Protein AF-A0A0K8R8M4-F1 (afdb_monomer)

Secondary structure (DSSP, 8-state):
-HHHHHHHHHHHHHHHHHS--S-SEEEEETTEEEEEEEE-TTS-EEEEEPPTT-EEE-GGG-EEEEETTEE-

Organism: Ixodes ricinus (NCBI:txid34613)

Nearest PDB structures (foldseek):
  5vhh-assembly1_A  TM=4.543E-01  e=2.489E+00  Homo sapiens
  5vhs-assembly1_A  TM=4.410E-01  e=2.344E+00  Homo sapiens
  6is8-assembly1_B  TM=4.703E-01  e=5.771E+00  Zea mays
  8kfw-assembly1_B  TM=4.766E-01  e=6.128E+00  Zea mays
  8plv-assembly1_A  TM=4.347E-01  e=7.792E+00  Schistosoma mansoni

Solvent-accessible surface area (backbone atoms only — not comparable to full-atom values): 4229 Å² total; per-residue (Å²): 118,69,67,63,53,54,52,51,52,53,49,51,51,51,54,53,65,73,55,63,60,98,58,76,37,82,41,82,40,89,97,39,77,17,33,28,41,29,40,44,97,89,70,52,72,46,83,43,63,47,64,67,67,39,80,27,69,33,88,97,69,42,81,28,26,15,50,95,45,35,63,84

Mean predicted aligned error: 9.9 Å

Radius of gyration: 18.61 Å; Cα contacts (8 Å, |Δi|>4): 104; chains: 1; bounding box: 54×33×24 Å

Sequence (72 aa):
MLSTFIFCLLAMYYIVSANPPPCPMEMGIPGVPCRMFCQYADGNTDLIEKANETPCKRPGGHPGKCKYGHCE

pLDDT: mean 82.21, std 13.5, range [52.81, 96.69]

S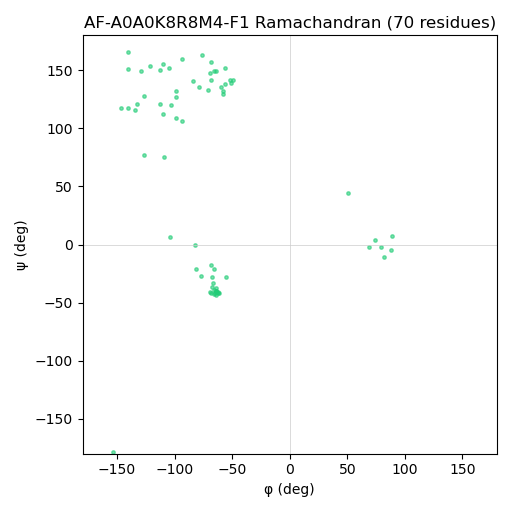tructure (mmCIF, N/CA/C/O backbone):
data_AF-A0A0K8R8M4-F1
#
_entry.id   AF-A0A0K8R8M4-F1
#
loop_
_atom_site.group_PDB
_atom_site.id
_atom_site.type_symbol
_atom_site.label_atom_id
_atom_site.label_alt_id
_atom_site.label_comp_id
_atom_site.label_asym_id
_atom_site.label_entity_id
_atom_site.label_seq_id
_atom_site.pdbx_PDB_ins_code
_atom_site.Cartn_x
_atom_site.Cartn_y
_atom_site.Cartn_z
_atom_site.occupancy
_atom_site.B_iso_or_equiv
_atom_site.auth_seq_id
_atom_site.auth_comp_id
_atom_site.auth_asym_id
_atom_site.auth_atom_id
_atom_site.pdbx_PDB_model_num
ATOM 1 N N . MET A 1 1 ? 40.759 -14.353 10.294 1.00 52.81 1 MET A N 1
ATOM 2 C CA . MET A 1 1 ? 39.662 -13.598 10.943 1.00 52.81 1 MET A CA 1
ATOM 3 C C . MET A 1 1 ? 38.857 -12.743 9.960 1.00 52.81 1 MET A C 1
ATOM 5 O O . MET A 1 1 ? 37.662 -12.612 10.163 1.00 52.81 1 MET A O 1
ATOM 9 N N . LEU A 1 2 ? 39.453 -12.235 8.868 1.00 55.62 2 LEU A N 1
ATOM 10 C CA . LEU A 1 2 ? 38.707 -11.544 7.798 1.00 55.62 2 LEU A CA 1
ATOM 11 C C . LEU A 1 2 ? 37.769 -12.484 7.002 1.00 55.62 2 LEU A C 1
ATOM 13 O O . LEU A 1 2 ? 36.663 -12.103 6.640 1.00 55.62 2 LEU A O 1
ATOM 17 N N . SER A 1 3 ? 38.197 -13.735 6.776 1.00 61.03 3 SER A N 1
ATOM 18 C CA . SER A 1 3 ? 37.462 -14.728 5.968 1.00 61.03 3 SER A CA 1
ATOM 19 C C . SER A 1 3 ? 36.105 -15.130 6.570 1.00 61.03 3 SER A C 1
ATOM 21 O O . SER A 1 3 ? 35.102 -15.193 5.863 1.00 61.03 3 SER A O 1
ATOM 23 N N . THR A 1 4 ? 36.034 -15.301 7.893 1.00 61.44 4 THR A N 1
ATOM 24 C CA . THR A 1 4 ? 34.778 -15.590 8.607 1.00 61.44 4 THR A CA 1
ATOM 25 C C . THR A 1 4 ? 33.794 -14.424 8.549 1.00 61.44 4 THR A C 1
ATOM 27 O O . THR A 1 4 ? 32.591 -14.645 8.475 1.00 61.44 4 THR A O 1
ATOM 30 N N . PHE A 1 5 ? 34.289 -13.184 8.526 1.00 63.38 5 PHE A N 1
ATOM 31 C CA . PHE A 1 5 ? 33.442 -11.994 8.447 1.00 63.38 5 PHE A CA 1
ATOM 32 C C . PHE A 1 5 ? 32.762 -11.866 7.075 1.00 63.38 5 PHE A C 1
ATOM 34 O O . PHE A 1 5 ? 31.568 -11.586 6.997 1.00 63.38 5 PHE A O 1
ATOM 41 N N . ILE A 1 6 ? 33.500 -12.152 5.996 1.00 70.06 6 ILE A N 1
ATOM 42 C CA . ILE A 1 6 ? 32.970 -12.151 4.623 1.00 70.06 6 ILE A CA 1
ATOM 43 C C . ILE A 1 6 ? 31.917 -13.256 4.449 1.00 70.06 6 ILE A C 1
ATOM 45 O O . ILE A 1 6 ? 30.855 -13.004 3.884 1.00 70.06 6 ILE A O 1
ATOM 49 N N . PHE A 1 7 ? 32.165 -14.452 4.995 1.00 69.19 7 PHE A N 1
ATOM 50 C CA . PHE A 1 7 ? 31.195 -15.553 4.972 1.00 69.19 7 PHE A CA 1
ATOM 51 C C . PHE A 1 7 ? 29.895 -15.217 5.720 1.00 69.19 7 PHE A C 1
ATOM 53 O O . PHE A 1 7 ? 28.811 -15.504 5.215 1.00 69.19 7 PHE A O 1
ATOM 60 N N . CYS A 1 8 ? 29.980 -14.563 6.883 1.00 68.12 8 CYS A N 1
ATOM 61 C CA . CYS A 1 8 ? 28.793 -14.128 7.627 1.00 68.12 8 CYS A CA 1
ATOM 62 C C . CYS A 1 8 ? 27.990 -13.046 6.887 1.00 68.12 8 CYS A C 1
ATOM 64 O O . CYS A 1 8 ? 26.761 -13.095 6.892 1.00 68.12 8 CYS A O 1
ATOM 66 N N . LEU A 1 9 ? 28.658 -12.097 6.220 1.00 69.75 9 LEU A N 1
ATOM 67 C CA . LEU A 1 9 ? 27.985 -11.068 5.415 1.00 69.75 9 LEU A CA 1
ATOM 68 C C . LEU A 1 9 ? 27.262 -11.671 4.205 1.00 69.75 9 LEU A C 1
ATOM 70 O O . LEU A 1 9 ? 26.115 -11.317 3.939 1.00 69.75 9 LEU A O 1
ATOM 74 N N . LEU A 1 10 ? 27.899 -12.620 3.511 1.00 68.94 10 LEU A N 1
ATOM 75 C CA . LEU A 1 10 ? 27.282 -13.359 2.406 1.00 68.94 10 LEU A CA 1
ATOM 76 C C . LEU A 1 10 ? 26.059 -14.161 2.870 1.00 68.94 10 LEU A C 1
ATOM 78 O O . LEU A 1 10 ? 25.034 -14.148 2.194 1.00 68.94 10 LEU A O 1
ATOM 82 N N . ALA A 1 11 ? 26.136 -14.810 4.037 1.00 69.50 11 ALA A N 1
ATOM 83 C CA . ALA A 1 11 ? 25.014 -15.551 4.609 1.00 69.50 11 ALA A CA 1
ATOM 84 C C . ALA A 1 11 ? 23.832 -14.634 4.968 1.00 69.50 11 ALA A C 1
ATOM 86 O O . ALA A 1 11 ? 22.691 -14.951 4.642 1.00 69.50 11 ALA A O 1
ATOM 87 N N . MET A 1 12 ? 24.084 -13.471 5.578 1.00 65.88 12 MET A N 1
ATOM 88 C CA . MET A 1 12 ? 23.027 -12.492 5.866 1.00 65.88 12 MET A CA 1
ATOM 89 C C . MET A 1 12 ? 22.384 -11.939 4.592 1.00 65.88 12 MET A C 1
ATOM 91 O O . MET A 1 12 ? 21.162 -11.803 4.536 1.00 65.88 12 MET A O 1
ATOM 95 N N . TYR A 1 13 ? 23.185 -11.674 3.557 1.00 62.72 13 TYR A N 1
ATOM 96 C CA . TYR A 1 13 ? 22.677 -11.230 2.260 1.00 62.72 13 TYR A CA 1
ATOM 97 C C . TYR A 1 13 ? 21.770 -12.291 1.617 1.00 62.72 13 TYR A C 1
ATOM 99 O O . TYR A 1 13 ? 20.699 -11.969 1.104 1.00 62.72 13 TYR A O 1
ATOM 107 N N . TYR A 1 14 ? 22.147 -13.569 1.726 1.00 61.09 14 TYR A N 1
ATOM 108 C CA . TYR A 1 14 ? 21.331 -14.690 1.257 1.00 61.09 14 TYR A CA 1
ATOM 109 C C . TYR A 1 14 ? 19.997 -14.816 2.009 1.00 61.09 14 TYR A C 1
ATOM 111 O O . TYR A 1 14 ? 18.965 -15.064 1.392 1.00 61.09 14 TYR A O 1
ATOM 119 N N . ILE A 1 15 ? 19.994 -14.610 3.330 1.00 61.06 15 ILE A N 1
ATOM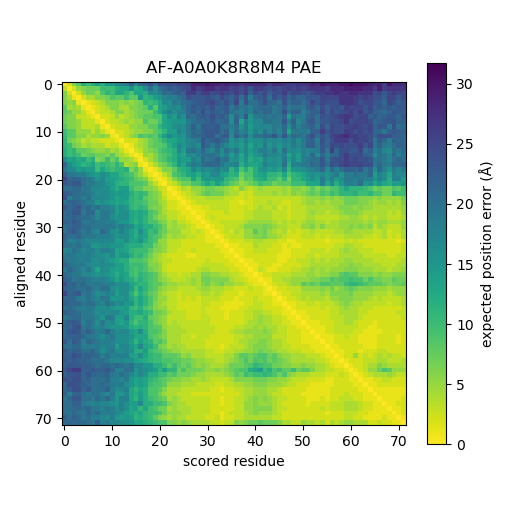 120 C CA . ILE A 1 15 ? 18.778 -14.692 4.158 1.00 61.06 15 ILE A CA 1
ATOM 121 C C . ILE A 1 15 ? 17.812 -13.540 3.841 1.00 61.06 15 ILE A C 1
ATOM 123 O O . ILE A 1 15 ? 16.611 -13.767 3.715 1.00 61.06 15 ILE A O 1
ATOM 127 N N . VAL A 1 16 ? 18.323 -12.318 3.658 1.00 57.94 16 VAL A N 1
ATOM 128 C CA . VAL A 1 16 ? 17.509 -11.158 3.246 1.00 57.94 16 VAL A CA 1
ATOM 129 C C . VAL A 1 16 ? 16.925 -11.356 1.847 1.00 57.94 16 VAL A C 1
ATOM 131 O O . VAL A 1 16 ? 15.775 -11.006 1.613 1.00 57.94 16 VAL A O 1
ATOM 134 N N . SER A 1 17 ? 17.675 -11.971 0.929 1.00 57.88 17 SER A N 1
ATOM 135 C CA . SER A 1 17 ? 17.163 -12.303 -0.404 1.00 57.88 17 SER A CA 1
ATOM 136 C C . SER A 1 17 ? 16.072 -13.382 -0.389 1.00 57.88 17 SER A C 1
ATOM 138 O O . SER A 1 17 ? 15.249 -13.405 -1.301 1.00 57.88 17 SER A O 1
ATOM 140 N N . ALA A 1 18 ? 16.073 -14.291 0.593 1.00 57.09 18 ALA A N 1
ATOM 141 C CA . ALA A 1 18 ? 15.097 -15.379 0.696 1.00 57.09 18 ALA A CA 1
ATOM 142 C C . ALA A 1 18 ? 13.762 -14.952 1.332 1.00 57.09 18 ALA A C 1
ATOM 144 O O . ALA A 1 18 ? 12.745 -15.599 1.096 1.00 57.09 18 ALA A O 1
ATOM 145 N N . ASN A 1 19 ? 13.760 -13.855 2.095 1.00 57.72 19 ASN A N 1
ATOM 146 C CA . ASN A 1 19 ? 12.555 -13.187 2.584 1.00 57.72 19 ASN A CA 1
ATOM 147 C C . ASN A 1 19 ? 12.392 -11.856 1.842 1.00 57.72 19 ASN A C 1
ATOM 149 O O . ASN A 1 19 ? 12.692 -10.802 2.415 1.00 57.72 19 ASN A O 1
ATOM 153 N N . PRO A 1 20 ? 11.953 -11.874 0.568 1.00 57.00 20 PRO A N 1
ATOM 154 C CA . PRO A 1 20 ? 11.661 -10.635 -0.126 1.00 57.00 20 PRO A CA 1
ATOM 155 C C . PRO A 1 20 ? 10.636 -9.845 0.700 1.00 57.00 20 PRO A C 1
ATOM 157 O O . PRO A 1 20 ? 9.699 -10.443 1.244 1.00 57.00 20 PRO A O 1
ATOM 160 N N . PRO A 1 21 ? 10.802 -8.516 0.838 1.00 64.62 21 PRO A N 1
ATOM 161 C CA . PRO A 1 21 ? 9.760 -7.697 1.434 1.00 64.62 21 PRO A CA 1
ATOM 162 C C . PRO A 1 21 ? 8.437 -7.984 0.706 1.00 64.62 21 PRO A C 1
ATOM 164 O O . PRO A 1 21 ? 8.451 -8.161 -0.516 1.00 64.62 21 PRO A O 1
ATOM 167 N N . PRO A 1 22 ? 7.299 -8.034 1.426 1.00 71.31 22 PRO A N 1
ATOM 168 C CA . PRO A 1 22 ? 6.003 -8.394 0.842 1.00 71.31 22 PRO A CA 1
ATOM 169 C C . PRO A 1 22 ? 5.650 -7.501 -0.352 1.00 71.31 22 PRO A C 1
ATOM 171 O O . PRO A 1 22 ? 4.976 -7.944 -1.279 1.00 71.31 22 PRO A O 1
ATOM 174 N N . CYS A 1 23 ? 6.177 -6.273 -0.343 1.00 83.38 23 CYS A N 1
ATOM 175 C CA . CYS A 1 23 ? 6.244 -5.411 -1.498 1.00 83.38 23 CYS A CA 1
ATOM 176 C C . CYS A 1 23 ? 7.631 -4.754 -1.641 1.00 83.38 23 CYS A C 1
ATOM 178 O O . CYS A 1 23 ? 8.014 -3.979 -0.763 1.00 83.38 23 CYS A O 1
ATOM 180 N N . PRO A 1 24 ? 8.404 -5.030 -2.710 1.00 83.44 24 PRO A N 1
ATOM 181 C CA . PRO A 1 24 ? 9.736 -4.448 -2.868 1.00 83.44 24 PRO A CA 1
ATOM 182 C C . PRO A 1 24 ? 9.721 -2.987 -3.332 1.00 83.44 24 PRO A C 1
ATOM 184 O O . PRO A 1 24 ? 10.651 -2.252 -3.003 1.00 83.44 24 PRO A O 1
ATOM 187 N N . MET A 1 25 ? 8.684 -2.539 -4.047 1.00 87.19 25 MET A N 1
ATOM 188 C CA . MET A 1 25 ? 8.500 -1.128 -4.402 1.00 87.19 25 MET A CA 1
ATOM 189 C C . MET A 1 25 ? 7.028 -0.725 -4.310 1.00 87.19 25 MET A C 1
ATOM 191 O O . MET A 1 25 ? 6.195 -1.225 -5.063 1.00 87.19 25 MET A O 1
ATOM 195 N N . GLU A 1 26 ? 6.714 0.214 -3.419 1.00 90.69 26 GLU A N 1
ATOM 196 C CA . GLU A 1 26 ? 5.360 0.745 -3.238 1.00 90.69 26 GLU A CA 1
ATOM 197 C C . GLU A 1 26 ? 5.185 2.086 -3.967 1.00 90.69 26 GLU A C 1
ATOM 199 O O . GLU A 1 26 ? 5.985 3.010 -3.804 1.00 90.69 26 GLU A O 1
ATOM 204 N N . MET A 1 27 ? 4.100 2.231 -4.731 1.00 90.06 27 MET A N 1
ATOM 205 C CA . MET A 1 27 ? 3.700 3.493 -5.362 1.00 90.06 27 MET A CA 1
ATOM 206 C C . MET A 1 27 ? 2.257 3.861 -5.021 1.00 90.06 27 MET A C 1
ATOM 208 O O . MET A 1 27 ? 1.322 3.087 -5.221 1.00 90.06 27 MET A O 1
ATOM 212 N N . GLY A 1 28 ? 2.053 5.085 -4.532 1.00 89.56 28 GLY A N 1
ATOM 213 C CA . GLY A 1 28 ? 0.717 5.614 -4.260 1.00 89.56 28 GLY A CA 1
ATOM 214 C C . GLY A 1 28 ? -0.082 5.886 -5.537 1.00 89.56 28 GLY A C 1
ATOM 215 O O . GLY A 1 28 ? 0.476 6.282 -6.558 1.00 89.56 28 GLY A O 1
ATOM 216 N N . ILE A 1 29 ? -1.405 5.722 -5.461 1.00 90.56 29 ILE A N 1
ATOM 217 C CA . ILE A 1 29 ? -2.311 5.920 -6.599 1.00 90.56 29 ILE A CA 1
ATOM 218 C C . ILE A 1 29 ? -3.038 7.263 -6.458 1.00 90.56 29 ILE A C 1
ATOM 220 O O . ILE A 1 29 ? -3.769 7.465 -5.479 1.00 90.56 29 ILE A O 1
ATOM 224 N N . PRO A 1 30 ? -2.892 8.191 -7.422 1.00 85.12 30 PRO A N 1
ATOM 225 C CA . PRO A 1 30 ? -3.654 9.433 -7.426 1.00 85.12 30 PRO A CA 1
ATOM 226 C C . PRO A 1 30 ? -5.160 9.144 -7.435 1.00 85.12 30 PRO A C 1
ATOM 228 O O . PRO A 1 30 ? -5.648 8.362 -8.244 1.00 85.12 30 PRO A O 1
ATOM 231 N N . GLY A 1 31 ? -5.907 9.764 -6.522 1.00 85.25 31 GLY A N 1
ATOM 232 C CA . GLY A 1 31 ? -7.360 9.582 -6.414 1.00 85.25 31 GLY A CA 1
ATOM 233 C C . GLY A 1 31 ? -7.818 8.328 -5.656 1.00 85.25 31 GLY A C 1
ATOM 234 O O . GLY A 1 31 ? -8.990 8.260 -5.295 1.00 85.25 31 GLY A O 1
ATOM 235 N N . VAL A 1 32 ? -6.922 7.384 -5.333 1.00 90.12 32 VAL A N 1
ATOM 236 C CA . VAL A 1 32 ? -7.246 6.166 -4.562 1.00 90.12 32 VAL A CA 1
ATOM 237 C C . VAL A 1 32 ? -6.305 6.049 -3.352 1.00 90.12 32 VAL A C 1
ATOM 239 O O . VAL A 1 32 ? -5.359 5.266 -3.359 1.00 90.12 32 VAL A O 1
ATOM 242 N N . PRO A 1 33 ? -6.529 6.829 -2.277 1.00 90.88 33 PRO A N 1
ATOM 243 C CA . PRO A 1 33 ? -5.534 7.030 -1.216 1.00 90.88 33 PRO A CA 1
ATOM 244 C C . PRO A 1 33 ? -5.242 5.789 -0.355 1.00 90.88 33 PRO A C 1
ATOM 246 O O . PRO A 1 33 ? -4.209 5.760 0.321 1.00 90.88 33 PRO A O 1
ATOM 249 N N . CYS A 1 34 ? -6.131 4.790 -0.384 1.00 94.31 34 CYS A N 1
ATOM 250 C CA . CYS A 1 34 ? -6.063 3.559 0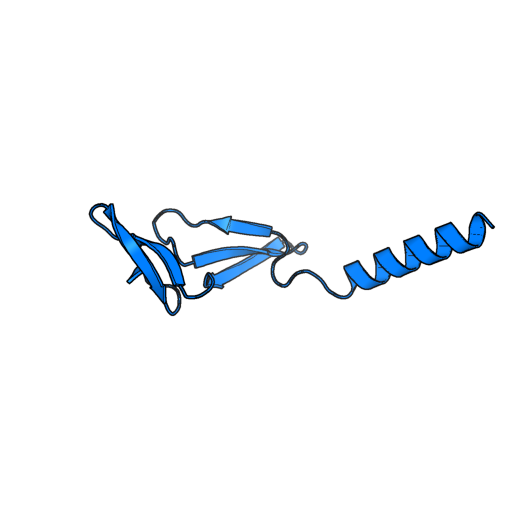.409 1.00 94.31 34 CYS A CA 1
ATOM 251 C C . CYS A 1 34 ? -5.626 2.322 -0.384 1.00 94.31 34 CYS A C 1
ATOM 253 O O . CYS A 1 34 ? -5.616 1.220 0.162 1.00 94.31 34 CYS A O 1
ATOM 255 N N . ARG A 1 35 ? -5.235 2.505 -1.649 1.00 92.81 35 ARG A N 1
ATOM 256 C CA . ARG A 1 35 ? -4.583 1.476 -2.458 1.00 92.81 35 ARG A CA 1
ATOM 257 C C . ARG A 1 35 ? -3.223 1.965 -2.930 1.00 92.81 35 ARG A C 1
ATOM 259 O O . ARG A 1 35 ? -2.986 3.169 -3.055 1.00 92.81 35 ARG A O 1
ATOM 266 N N . MET A 1 36 ? -2.333 1.023 -3.173 1.00 93.69 36 MET A N 1
ATOM 267 C CA . MET A 1 36 ? -1.012 1.283 -3.724 1.00 93.69 36 MET A CA 1
ATOM 268 C C . MET A 1 36 ? -0.644 0.196 -4.720 1.00 93.69 36 MET A C 1
ATOM 270 O O . MET A 1 36 ? -1.113 -0.938 -4.624 1.00 93.69 36 MET A O 1
ATOM 274 N N . PHE A 1 37 ? 0.169 0.573 -5.695 1.00 92.81 37 PHE A N 1
ATOM 275 C CA . PHE A 1 37 ? 0.822 -0.385 -6.562 1.00 92.81 37 PHE A CA 1
ATOM 276 C C . PHE A 1 37 ? 2.014 -0.977 -5.838 1.00 92.81 37 PHE A C 1
ATOM 278 O O . PHE A 1 37 ? 2.794 -0.253 -5.218 1.00 92.81 37 PHE A O 1
ATOM 285 N N . CYS A 1 38 ? 2.139 -2.286 -5.957 1.00 92.19 38 CYS A N 1
ATOM 286 C CA . CYS A 1 38 ? 3.301 -3.026 -5.551 1.00 92.19 38 CYS A CA 1
ATOM 287 C C . CYS A 1 38 ? 4.023 -3.543 -6.785 1.00 92.19 38 CYS A C 1
ATOM 289 O O . CYS A 1 38 ? 3.484 -4.393 -7.487 1.00 92.19 38 CYS A O 1
ATOM 291 N N . GLN A 1 39 ? 5.215 -3.024 -7.062 1.00 90.62 39 GLN A N 1
ATOM 292 C CA . GLN A 1 39 ? 6.014 -3.454 -8.201 1.00 90.62 39 GLN A CA 1
ATOM 293 C C . GLN A 1 39 ? 7.082 -4.448 -7.750 1.00 90.62 39 GLN A C 1
ATOM 295 O O . GLN A 1 39 ? 7.865 -4.162 -6.843 1.00 90.62 39 GLN A O 1
ATOM 300 N N . TYR A 1 40 ? 7.109 -5.605 -8.404 1.00 87.31 40 TYR A N 1
ATOM 301 C CA . TYR A 1 40 ? 8.045 -6.695 -8.157 1.00 87.31 40 TYR A CA 1
ATOM 302 C C . TYR A 1 40 ? 9.271 -6.606 -9.072 1.00 87.31 40 TYR A C 1
ATOM 304 O O . TYR A 1 40 ? 9.257 -5.963 -10.123 1.00 87.31 40 TYR A O 1
ATOM 312 N N . ALA A 1 41 ? 10.358 -7.269 -8.671 1.00 83.75 41 ALA A N 1
ATOM 313 C CA . ALA A 1 41 ? 11.616 -7.267 -9.423 1.00 83.75 41 ALA A CA 1
ATOM 314 C C . ALA A 1 41 ? 11.513 -7.967 -10.793 1.00 83.75 41 ALA A C 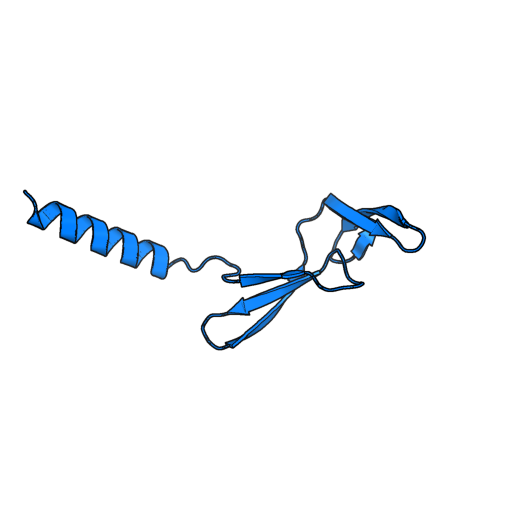1
ATOM 316 O O . ALA A 1 41 ? 12.325 -7.708 -11.677 1.00 83.75 41 ALA A O 1
ATOM 317 N N . ASP A 1 42 ? 10.516 -8.835 -10.974 1.00 86.69 42 ASP A N 1
AT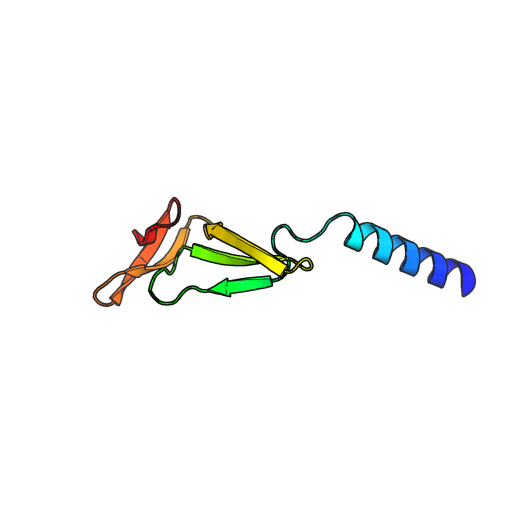OM 318 C CA . ASP A 1 42 ? 10.195 -9.505 -12.238 1.00 86.69 42 ASP A CA 1
ATOM 319 C C . ASP A 1 42 ? 9.352 -8.630 -13.190 1.00 86.69 42 ASP A C 1
ATOM 321 O O . ASP A 1 42 ? 9.034 -9.051 -14.301 1.00 86.69 42 ASP A O 1
ATOM 325 N N . GLY A 1 43 ? 9.013 -7.403 -12.775 1.00 83.69 43 GLY A N 1
ATOM 326 C CA . GLY A 1 43 ? 8.191 -6.463 -13.532 1.00 83.69 43 GLY A CA 1
ATOM 327 C C . GLY A 1 43 ? 6.687 -6.616 -13.304 1.00 83.69 43 GLY A C 1
ATOM 328 O O . GLY A 1 43 ? 5.926 -5.780 -13.798 1.00 83.69 43 GLY A O 1
ATOM 329 N N . ASN A 1 44 ? 6.241 -7.619 -12.539 1.00 87.00 44 ASN A N 1
ATOM 330 C CA . ASN A 1 44 ? 4.837 -7.742 -12.165 1.00 87.00 44 ASN A CA 1
ATOM 331 C C . ASN A 1 44 ? 4.417 -6.579 -11.265 1.00 87.00 44 ASN A C 1
ATOM 333 O O . ASN A 1 44 ? 5.219 -6.013 -10.519 1.00 87.00 44 ASN A O 1
ATOM 337 N N . THR A 1 45 ? 3.146 -6.197 -11.358 1.00 91.06 45 THR A N 1
ATOM 338 C CA . THR A 1 45 ? 2.576 -5.138 -10.525 1.00 91.06 45 THR A CA 1
ATOM 339 C C . THR A 1 45 ? 1.247 -5.593 -9.952 1.00 91.06 45 THR A C 1
ATOM 341 O O . THR A 1 45 ? 0.313 -5.850 -10.710 1.00 91.06 45 THR A O 1
ATOM 344 N N . ASP A 1 46 ? 1.152 -5.613 -8.627 1.00 92.12 46 ASP A N 1
ATOM 345 C CA . ASP A 1 46 ? -0.080 -5.918 -7.909 1.00 92.12 46 ASP A CA 1
ATOM 346 C C . ASP A 1 46 ? -0.704 -4.658 -7.321 1.00 92.12 46 ASP A C 1
ATOM 348 O O . ASP A 1 46 ? -0.034 -3.677 -6.993 1.00 92.12 46 ASP A O 1
ATOM 352 N N . LEU A 1 47 ? -2.024 -4.688 -7.174 1.00 91.81 47 LEU A N 1
ATOM 353 C CA . LEU A 1 47 ? -2.774 -3.651 -6.485 1.00 91.81 47 LEU A CA 1
ATOM 354 C C . LEU A 1 47 ? -3.054 -4.116 -5.058 1.00 91.81 47 LEU A C 1
ATOM 356 O O . LEU A 1 47 ? -3.898 -4.987 -4.849 1.00 91.81 47 LEU A O 1
ATOM 360 N N . ILE A 1 48 ? -2.383 -3.508 -4.0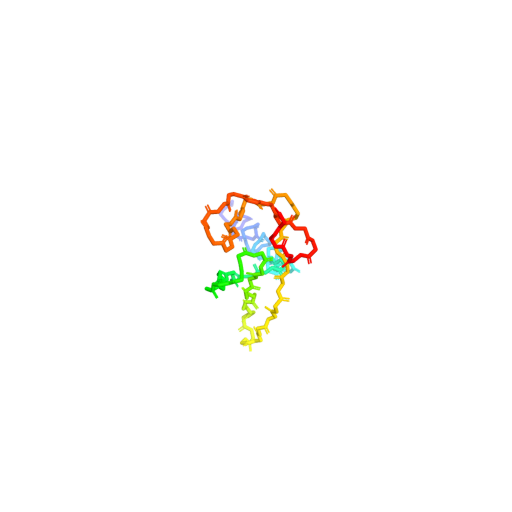83 1.00 93.06 48 ILE A N 1
ATOM 361 C CA . ILE A 1 48 ? -2.503 -3.879 -2.671 1.00 93.06 48 ILE A CA 1
ATOM 362 C C . ILE A 1 48 ? -3.230 -2.802 -1.861 1.00 93.06 48 ILE A C 1
ATOM 364 O O . ILE A 1 48 ? -3.274 -1.619 -2.221 1.00 93.06 48 ILE A O 1
ATOM 368 N N . GLU A 1 49 ? -3.827 -3.225 -0.750 1.00 93.44 49 GLU A N 1
ATOM 369 C CA . GLU A 1 49 ? -4.482 -2.333 0.204 1.00 93.44 49 GLU A CA 1
ATOM 370 C C . GLU A 1 49 ? -3.455 -1.748 1.176 1.00 93.44 49 GLU A C 1
ATOM 372 O O . GLU A 1 49 ? -2.554 -2.442 1.647 1.00 93.44 49 GLU A O 1
ATOM 377 N N . LYS A 1 50 ? -3.603 -0.463 1.512 1.00 91.31 50 LYS A N 1
ATOM 378 C CA . LYS A 1 50 ? -2.879 0.106 2.653 1.00 91.31 50 LYS A CA 1
ATOM 379 C C . LYS A 1 50 ? -3.402 -0.474 3.957 1.00 91.31 50 LYS A C 1
ATOM 381 O O . LYS A 1 50 ? -4.561 -0.875 4.054 1.00 91.31 50 LYS A O 1
ATOM 386 N N . ALA A 1 51 ? -2.556 -0.420 4.983 1.00 91.06 51 ALA A N 1
ATOM 387 C CA . ALA A 1 51 ? -2.943 -0.786 6.333 1.00 91.06 51 ALA A CA 1
ATOM 388 C C . ALA A 1 51 ? -4.228 -0.057 6.756 1.00 91.06 51 ALA A C 1
ATOM 390 O O . ALA A 1 51 ? -4.411 1.142 6.494 1.00 91.06 51 ALA A O 1
ATOM 391 N N . ASN A 1 52 ? -5.107 -0.787 7.438 1.00 93.69 52 ASN A N 1
ATOM 392 C CA . ASN A 1 52 ? -6.281 -0.190 8.055 1.00 93.69 52 ASN A CA 1
ATOM 393 C C . ASN A 1 52 ? -5.863 0.938 9.010 1.00 93.69 52 ASN A C 1
ATOM 395 O O . ASN A 1 52 ? -4.761 0.943 9.553 1.00 93.69 52 ASN A O 1
ATOM 399 N N . GLU A 1 53 ? -6.752 1.911 9.180 1.00 95.25 53 GLU A N 1
ATOM 400 C CA . GLU A 1 53 ? -6.552 3.117 9.989 1.00 95.25 53 GLU A CA 1
ATOM 401 C C . GLU A 1 53 ? -5.528 4.128 9.454 1.00 95.25 53 GLU A C 1
ATOM 403 O O . GLU A 1 53 ? -5.397 5.212 10.030 1.00 95.25 53 GLU A O 1
ATOM 408 N N . THR A 1 54 ? -4.865 3.842 8.326 1.00 94.56 54 THR A N 1
ATOM 409 C CA . THR A 1 54 ? -3.976 4.811 7.672 1.00 94.56 54 THR A CA 1
ATOM 410 C C . THR A 1 54 ? -4.752 6.092 7.329 1.00 94.56 54 THR A C 1
ATOM 412 O O . THR A 1 54 ? -5.837 5.999 6.746 1.00 94.56 54 THR A O 1
ATOM 415 N N . PRO A 1 55 ? -4.230 7.292 7.647 1.00 94.81 55 PRO A N 1
ATOM 416 C CA . PRO A 1 55 ? -4.887 8.545 7.298 1.00 94.81 55 PRO A CA 1
ATOM 417 C C . PRO A 1 55 ? -5.077 8.694 5.785 1.00 94.81 55 PRO A C 1
ATOM 419 O O . PRO A 1 55 ? -4.155 8.471 4.998 1.00 94.81 55 PRO A O 1
ATOM 422 N N . CYS A 1 56 ? -6.266 9.126 5.376 1.00 94.44 56 CYS A N 1
ATOM 423 C CA . CYS A 1 56 ? -6.592 9.409 3.985 1.00 94.44 56 CYS A CA 1
ATOM 424 C C . CYS A 1 56 ? -7.456 10.671 3.872 1.00 94.44 56 CYS A C 1
ATOM 426 O O . CYS A 1 56 ? -7.987 11.182 4.861 1.00 94.44 56 CYS A O 1
ATOM 428 N N . LYS A 1 57 ? -7.576 11.204 2.653 1.00 93.06 57 LYS A N 1
ATOM 429 C CA . LYS A 1 57 ? -8.404 12.377 2.363 1.00 93.06 57 LYS A CA 1
ATOM 430 C C . LYS A 1 57 ? -9.580 11.954 1.494 1.00 93.06 57 LYS A C 1
ATOM 432 O O . LYS A 1 57 ? -9.381 11.430 0.399 1.00 93.06 57 LYS A O 1
ATOM 437 N N . ARG A 1 58 ? -10.792 12.184 1.986 1.00 90.00 58 ARG A N 1
ATOM 438 C CA . ARG A 1 58 ? -12.033 11.942 1.251 1.00 90.00 58 ARG A CA 1
ATOM 439 C C . ARG A 1 58 ? -12.278 13.040 0.211 1.00 90.00 58 ARG A C 1
ATOM 441 O O . ARG A 1 58 ? -11.685 14.125 0.308 1.00 90.00 58 ARG A O 1
ATOM 448 N N . PRO A 1 59 ? -13.168 12.797 -0.769 1.00 82.88 59 PRO A N 1
ATOM 449 C CA . PRO A 1 59 ? -13.682 13.853 -1.635 1.00 82.88 59 PRO A CA 1
ATOM 450 C C . PRO A 1 59 ? -14.164 15.059 -0.814 1.00 82.88 59 PRO A C 1
ATOM 452 O O . PRO A 1 59 ? -14.687 14.904 0.288 1.00 82.88 59 PRO 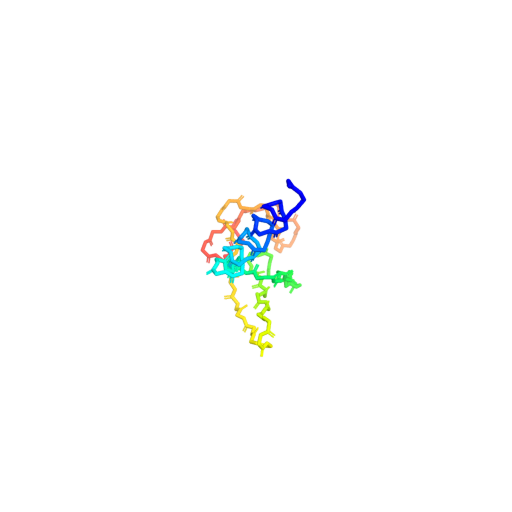A O 1
ATOM 455 N N . GLY A 1 60 ? -13.925 16.272 -1.313 1.00 86.50 60 GLY A N 1
ATOM 456 C CA . GLY A 1 60 ? -14.203 17.509 -0.564 1.00 86.50 60 GLY A CA 1
ATOM 457 C C . GLY A 1 60 ? -13.145 17.869 0.486 1.00 86.50 60 GLY A C 1
ATOM 458 O O . GLY A 1 60 ? -13.213 18.927 1.099 1.00 86.50 60 GLY A O 1
ATOM 459 N N . GLY A 1 61 ? -12.117 17.035 0.661 1.00 85.81 61 GLY A N 1
ATOM 460 C CA . GLY A 1 61 ? -10.957 17.354 1.480 1.00 85.81 61 GLY A CA 1
ATOM 461 C C . GLY A 1 61 ? -11.080 16.985 2.958 1.00 85.81 61 GLY A C 1
ATOM 462 O O . GLY A 1 61 ? -10.179 17.311 3.732 1.00 85.81 61 GLY A O 1
ATOM 463 N N . HIS A 1 62 ? -12.148 16.289 3.343 1.00 90.62 62 HIS A N 1
ATOM 464 C CA . HIS A 1 62 ? -12.347 15.826 4.710 1.00 90.62 62 HIS A CA 1
ATOM 465 C C . HIS A 1 62 ? -11.334 14.735 5.084 1.00 90.62 62 HIS A C 1
ATOM 467 O O . HIS A 1 62 ? -11.039 13.865 4.257 1.00 90.62 62 HIS A O 1
ATOM 473 N N . PRO A 1 63 ? -10.813 14.734 6.322 1.00 94.44 63 PRO A N 1
ATOM 474 C CA . PRO A 1 63 ? -10.014 13.621 6.809 1.00 94.44 63 PRO A CA 1
ATOM 475 C C . PRO A 1 63 ? -10.868 12.347 6.883 1.00 94.44 63 PRO A C 1
ATOM 477 O O . PRO A 1 63 ? -12.087 12.396 7.098 1.00 94.44 63 PRO A O 1
ATOM 480 N N . GLY A 1 64 ? -10.207 11.217 6.682 1.00 94.75 64 GLY A N 1
ATOM 481 C CA . GLY A 1 64 ? -10.761 9.876 6.795 1.00 94.75 64 GLY A CA 1
ATOM 482 C C . GLY A 1 64 ? -9.671 8.869 7.146 1.00 94.75 64 GLY A C 1
ATOM 483 O O . GLY A 1 64 ? -8.500 9.231 7.323 1.00 94.75 64 GLY A O 1
ATOM 484 N N . LYS A 1 65 ? -10.057 7.602 7.240 1.00 96.69 65 LYS A N 1
ATOM 485 C CA . LYS A 1 65 ? -9.151 6.480 7.488 1.00 96.69 65 LYS A CA 1
ATOM 486 C C . LYS A 1 65 ? -9.362 5.372 6.469 1.00 96.69 65 LYS A C 1
ATOM 488 O O . LYS A 1 65 ? -10.471 5.152 5.991 1.00 96.69 65 LYS A O 1
ATOM 493 N N . CYS A 1 66 ? -8.291 4.653 6.161 1.00 95.88 66 CYS A N 1
ATOM 494 C CA . CYS A 1 66 ? -8.379 3.479 5.313 1.00 95.88 66 CYS A CA 1
ATOM 495 C C . CYS A 1 66 ? -9.065 2.322 6.035 1.00 95.88 66 CYS A C 1
ATOM 497 O O . CYS A 1 66 ? -8.722 1.994 7.173 1.00 95.88 66 CYS A O 1
ATOM 499 N N . LYS A 1 67 ? -10.014 1.692 5.351 1.00 95.81 67 LYS A N 1
ATOM 500 C CA . LYS A 1 67 ? -10.723 0.506 5.810 1.00 95.81 67 LYS A CA 1
ATOM 501 C C . LYS A 1 67 ? -11.047 -0.366 4.602 1.00 95.81 67 LYS A C 1
ATOM 503 O O . LYS A 1 67 ? -11.735 0.090 3.692 1.00 95.81 67 LYS A O 1
ATOM 508 N N . TYR A 1 68 ? -10.503 -1.582 4.564 1.00 91.81 68 TYR A N 1
ATOM 509 C CA . TYR A 1 68 ? -10.693 -2.524 3.446 1.00 91.81 68 TYR A CA 1
ATOM 510 C C . TYR A 1 68 ? -10.408 -1.888 2.068 1.00 91.81 68 TYR A C 1
ATOM 512 O O . TYR A 1 68 ? -11.212 -1.965 1.140 1.00 91.81 68 TYR A O 1
ATOM 520 N N . GLY A 1 69 ? -9.312 -1.128 1.963 1.00 90.19 69 GLY A N 1
ATOM 521 C CA . GLY A 1 69 ? -8.927 -0.444 0.724 1.00 90.19 69 GLY A CA 1
ATOM 522 C C . GLY A 1 69 ? -9.759 0.794 0.345 1.00 90.19 69 GLY A C 1
ATOM 523 O O . GLY A 1 69 ? -9.494 1.389 -0.703 1.00 90.19 69 GLY A O 1
ATOM 524 N N . HIS A 1 70 ? -10.710 1.228 1.180 1.00 91.81 70 HIS A N 1
ATOM 525 C CA . HIS A 1 70 ? -11.528 2.430 0.978 1.00 91.81 70 HIS A CA 1
ATOM 526 C C . HIS A 1 70 ? -11.230 3.514 2.016 1.00 91.81 70 HIS A C 1
ATOM 528 O O . HIS A 1 70 ? -10.837 3.217 3.138 1.00 91.81 70 HIS A O 1
ATOM 534 N N . CYS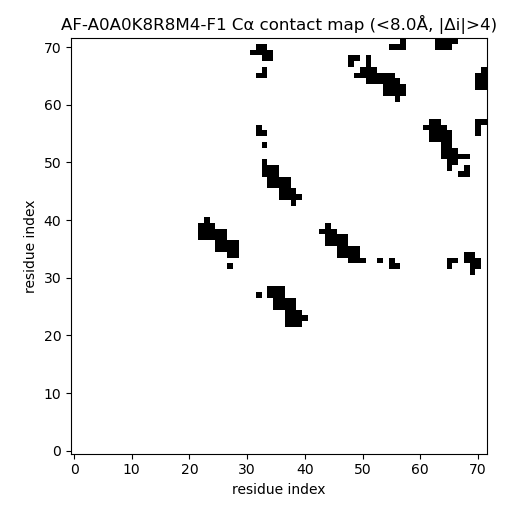 A 1 71 ? -11.400 4.781 1.632 1.00 93.88 71 CYS A N 1
ATOM 535 C CA . CYS A 1 71 ? -11.239 5.919 2.536 1.00 93.88 71 CYS 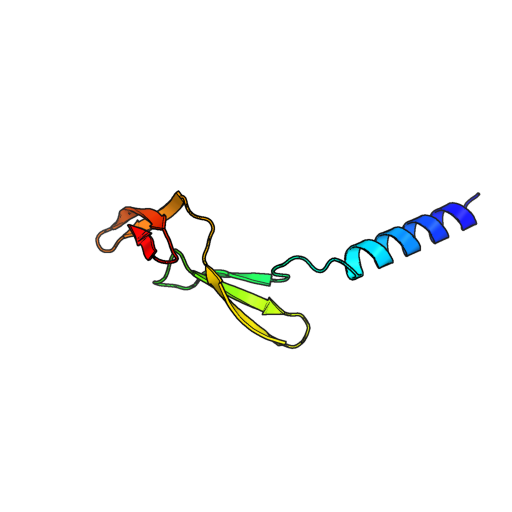A CA 1
ATOM 536 C C . CYS A 1 71 ? -12.596 6.297 3.143 1.00 93.88 71 CYS A C 1
ATOM 538 O O . CYS A 1 71 ? -13.434 6.862 2.436 1.00 93.88 71 CYS A O 1
ATOM 540 N N . GLU A 1 72 ? -12.796 5.983 4.425 1.00 93.00 72 GLU A N 1
ATOM 541 C CA . GLU A 1 72 ? -14.031 6.234 5.190 1.00 93.00 72 GLU A CA 1
ATOM 542 C C . GLU A 1 72 ? -13.915 7.426 6.148 1.00 93.00 72 GLU A C 1
ATOM 544 O O . GLU A 1 72 ? -12.824 7.655 6.723 1.00 93.00 72 GLU A O 1
#

Foldseek 3Di:
DVVVVVVVVVVVVVVCVVCDDPAVDWAADVPQRQWIWGADPVRDIDIDGHDWQPWDADPVGDIATDDPSHTD